Protein AF-A0A7S4NTJ7-F1 (afdb_monomer_lite)

Secondary structure (DSSP, 8-state):
--TT-HHHHHHTTSGGGS-HHHHTHHHHHHHHHHHHHHH-TT-HHHHHHHHGGGGS--SS--HHHHHIIIIIIHHH----SHHHHHHHHHHHHHHHHTS---GGGS--

Foldseek 3Di:
DVLPDPVLVVLQQVLVPDDPCSLCVLVVVLVVLLVVCVVPVLPLLSLVSNVCVVVDDHPDDPVVNVCCVVPPCVPPPPVVDPVSVVVNVVSVVVVVVVPPPPVVPPDD

Structure (mmCIF, N/CA/C/O backbone):
data_AF-A0A7S4NTJ7-F1
#
_entry.id   AF-A0A7S4NTJ7-F1
#
loop_
_atom_site.group_PDB
_atom_site.id
_atom_site.type_symbol
_atom_site.label_atom_id
_atom_site.label_alt_id
_atom_site.label_comp_id
_atom_site.label_asym_id
_atom_site.label_entity_id
_atom_site.label_seq_id
_atom_site.pdbx_PDB_ins_code
_atom_site.Cartn_x
_atom_site.Cartn_y
_atom_site.Cartn_z
_atom_site.occupancy
_atom_site.B_iso_or_equiv
_atom_site.auth_seq_id
_atom_site.auth_comp_id
_atom_site.auth_asym_id
_atom_site.auth_atom_id
_atom_site.pdbx_PDB_model_num
ATOM 1 N N . ARG A 1 1 ? -0.009 13.422 0.062 1.00 71.00 1 ARG A N 1
ATOM 2 C CA . ARG A 1 1 ? 0.245 11.958 0.000 1.00 71.00 1 ARG A CA 1
ATOM 3 C C . ARG A 1 1 ? -0.749 11.246 0.923 1.00 71.00 1 ARG A C 1
ATOM 5 O O . ARG A 1 1 ? -0.522 11.248 2.122 1.00 71.00 1 ARG A O 1
ATOM 12 N N . ILE A 1 2 ? -1.840 10.674 0.394 1.00 87.81 2 ILE A N 1
ATOM 13 C CA . ILE A 1 2 ? -2.952 10.113 1.205 1.00 87.81 2 ILE A CA 1
ATOM 14 C C . ILE A 1 2 ? -2.482 8.984 2.134 1.00 87.81 2 ILE A C 1
ATOM 16 O O . ILE A 1 2 ? -2.880 8.936 3.289 1.00 87.81 2 ILE A O 1
ATOM 20 N N . TRP A 1 3 ? -1.551 8.132 1.687 1.00 92.75 3 TRP A N 1
ATOM 21 C CA . TRP A 1 3 ? -0.953 7.108 2.552 1.00 92.75 3 TRP A CA 1
ATOM 22 C C . TRP A 1 3 ? -0.414 7.724 3.857 1.00 92.75 3 TRP A C 1
ATOM 24 O O . TRP A 1 3 ? -0.748 7.290 4.946 1.00 92.75 3 TRP A O 1
ATOM 34 N N . GLN A 1 4 ? 0.359 8.798 3.805 1.00 89.44 4 GLN A N 1
ATOM 35 C CA . GLN A 1 4 ? 0.989 9.361 5.006 1.00 89.44 4 GLN A CA 1
ATOM 36 C C . GLN A 1 4 ? 0.095 10.355 5.772 1.00 89.44 4 GLN A C 1
ATOM 38 O O . GLN A 1 4 ? 0.583 11.016 6.683 1.00 89.44 4 GLN A O 1
ATOM 43 N N . SER A 1 5 ? -1.189 10.494 5.419 1.00 93.06 5 SER A N 1
ATOM 44 C CA . SER A 1 5 ? -2.084 11.439 6.101 1.00 93.06 5 SER A CA 1
ATOM 45 C C . SER A 1 5 ? -2.301 11.044 7.564 1.00 93.06 5 SER A C 1
ATOM 47 O O . SER A 1 5 ? -2.491 9.856 7.854 1.00 93.06 5 SER A O 1
ATOM 49 N N . LYS A 1 6 ? -2.310 12.029 8.470 1.00 91.56 6 LYS A N 1
ATOM 50 C CA . LYS A 1 6 ? -2.493 11.804 9.912 1.00 91.56 6 LYS A CA 1
ATOM 51 C C . LYS A 1 6 ? -3.838 11.145 10.201 1.00 91.56 6 LYS A C 1
ATOM 53 O O . LYS A 1 6 ? -3.913 10.234 11.012 1.00 91.56 6 LYS A O 1
ATOM 58 N N . GLU A 1 7 ? -4.872 11.548 9.478 1.00 92.62 7 GLU A N 1
ATOM 59 C CA . GLU A 1 7 ? -6.245 11.077 9.625 1.00 92.62 7 GLU A CA 1
ATOM 60 C C . GLU A 1 7 ? -6.333 9.571 9.356 1.00 92.62 7 GLU A C 1
ATOM 62 O O . GLU A 1 7 ? -6.899 8.822 10.150 1.00 92.62 7 GLU A O 1
ATOM 67 N N . ARG A 1 8 ? -5.689 9.107 8.278 1.00 93.94 8 ARG A N 1
ATOM 68 C CA . ARG A 1 8 ? -5.581 7.676 7.962 1.00 93.94 8 ARG A CA 1
ATOM 69 C C . ARG A 1 8 ? -4.823 6.920 9.053 1.00 93.94 8 ARG A C 1
ATOM 71 O O . ARG A 1 8 ? -5.240 5.833 9.447 1.00 93.94 8 ARG A O 1
ATOM 78 N N . LEU A 1 9 ? -3.706 7.477 9.529 1.00 92.06 9 LEU A N 1
ATOM 79 C CA . LEU A 1 9 ? -2.887 6.859 10.580 1.00 92.06 9 LEU A CA 1
ATOM 80 C C . LEU A 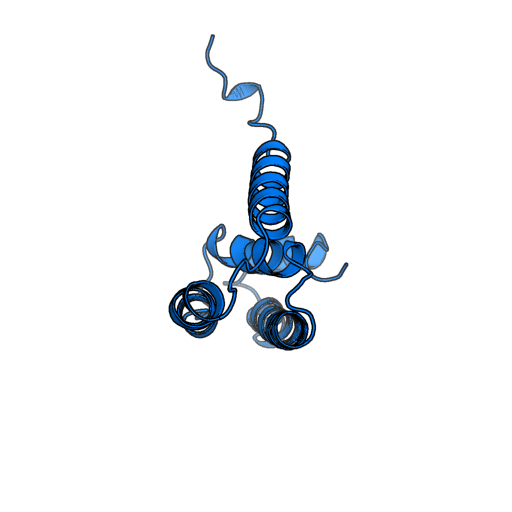1 9 ? -3.604 6.793 11.936 1.00 92.06 9 LEU A C 1
ATOM 82 O O . LEU A 1 9 ? -3.318 5.892 12.714 1.00 92.06 9 LEU A O 1
ATOM 86 N N . ILE A 1 10 ? -4.537 7.702 12.216 1.00 92.12 10 ILE A N 1
ATOM 87 C CA . ILE A 1 10 ? -5.387 7.636 13.409 1.00 92.12 10 ILE A CA 1
ATOM 88 C C . ILE A 1 10 ? -6.435 6.531 13.244 1.00 92.12 10 ILE A C 1
ATOM 90 O O . ILE A 1 10 ? -6.554 5.673 14.114 1.00 92.12 10 ILE A O 1
ATOM 94 N N . ARG A 1 11 ? -7.139 6.487 12.102 1.00 92.88 11 ARG A N 1
ATOM 95 C CA . ARG A 1 11 ? -8.186 5.478 11.850 1.00 92.88 11 ARG A CA 1
ATOM 96 C C . ARG A 1 11 ? -7.666 4.045 11.923 1.00 92.88 11 ARG A C 1
ATOM 98 O O . ARG A 1 11 ? -8.322 3.194 12.510 1.00 92.88 11 ARG A O 1
ATOM 105 N N . ILE A 1 12 ? -6.470 3.781 11.392 1.00 91.56 12 ILE A N 1
ATOM 106 C CA . ILE A 1 12 ? -5.871 2.436 11.438 1.00 91.56 12 ILE A CA 1
ATOM 107 C C . ILE A 1 12 ? -5.498 1.981 12.862 1.00 91.56 12 ILE A C 1
ATOM 109 O O . ILE A 1 12 ? -5.370 0.790 13.111 1.00 91.56 12 ILE A O 1
ATOM 113 N N . GLN A 1 13 ? -5.328 2.905 13.812 1.00 90.75 13 GLN A N 1
ATOM 114 C CA . GLN A 1 13 ? -5.102 2.560 15.223 1.00 90.75 13 GLN A CA 1
ATOM 115 C C . GLN A 1 13 ? -6.413 2.292 15.975 1.00 90.75 13 GLN A C 1
ATOM 117 O O . GLN A 1 13 ? -6.390 1.764 17.080 1.00 90.75 13 GLN A O 1
ATOM 122 N N . GLN A 1 14 ? -7.553 2.664 15.390 1.00 91.31 14 GLN A N 1
ATOM 123 C CA . GLN A 1 14 ? -8.876 2.594 16.009 1.00 91.31 14 GLN A CA 1
ATOM 124 C C . GLN A 1 14 ? -9.817 1.654 15.244 1.00 91.31 14 GLN A C 1
ATOM 126 O O . GLN A 1 14 ? -11.031 1.798 15.349 1.00 91.31 14 GLN A O 1
ATOM 131 N N . GLU A 1 15 ? -9.269 0.696 14.484 1.00 88.44 15 GLU A N 1
ATOM 132 C CA . GLU A 1 15 ? -10.017 -0.188 13.574 1.00 88.44 15 GLU A CA 1
ATOM 133 C C . GLU A 1 15 ? -11.235 -0.866 14.220 1.00 88.44 15 GLU A C 1
ATOM 135 O O . GLU A 1 15 ? -12.261 -1.004 13.562 1.00 88.44 15 GLU A O 1
ATOM 140 N N . GLU A 1 16 ? -11.151 -1.235 15.501 1.00 85.62 16 GLU A N 1
ATOM 141 C CA . GLU A 1 16 ? -12.230 -1.897 16.252 1.00 85.62 16 GLU A CA 1
ATOM 142 C C . GLU A 1 16 ? -13.498 -1.036 16.398 1.00 85.62 16 GLU A C 1
ATOM 144 O O . GLU A 1 16 ? -14.583 -1.574 16.593 1.00 85.62 16 GLU A O 1
ATOM 149 N N . ASN A 1 17 ? -13.373 0.289 16.266 1.00 88.81 17 ASN A N 1
ATOM 150 C CA . ASN A 1 17 ? -14.465 1.253 16.426 1.00 88.81 17 ASN A CA 1
ATOM 151 C C . ASN A 1 17 ? -14.847 1.951 15.109 1.00 88.81 17 ASN A C 1
ATOM 153 O O . ASN A 1 17 ? -15.575 2.942 15.128 1.00 88.81 17 ASN A O 1
ATOM 157 N N . MET A 1 18 ? -14.308 1.501 13.972 1.00 91.75 18 MET A N 1
ATOM 158 C CA . MET A 1 18 ? -14.518 2.145 12.675 1.00 91.75 18 MET A CA 1
ATOM 159 C C . MET A 1 18 ? -15.615 1.459 11.859 1.00 91.75 18 MET A C 1
ATOM 161 O O . MET A 1 18 ? -15.696 0.235 11.792 1.00 91.75 18 MET A O 1
ATOM 165 N N . GLU A 1 19 ? -16.387 2.270 11.136 1.00 92.38 19 GLU A N 1
ATOM 166 C CA . GLU A 1 19 ? -17.269 1.801 10.066 1.00 92.38 19 GLU A CA 1
ATOM 167 C C . GLU A 1 19 ? -16.488 1.015 9.003 1.00 92.38 19 GLU A C 1
ATOM 169 O O . GLU A 1 19 ? -15.315 1.299 8.723 1.00 92.38 19 GLU A O 1
ATOM 174 N N . LEU A 1 20 ? -17.159 0.060 8.350 1.00 90.19 20 LEU A N 1
ATOM 175 C CA . LEU A 1 20 ? -16.535 -0.861 7.393 1.00 90.19 20 LEU A CA 1
ATOM 176 C C . LEU A 1 20 ? -15.750 -0.135 6.287 1.00 90.19 20 LEU A C 1
ATOM 178 O O . LEU A 1 20 ? -14.681 -0.587 5.870 1.00 90.19 20 LEU A O 1
ATOM 182 N N . ASP A 1 21 ? -16.249 1.007 5.816 1.00 90.12 21 ASP A N 1
ATOM 183 C CA . ASP A 1 21 ? -15.579 1.777 4.771 1.00 90.12 21 ASP A CA 1
ATOM 184 C C . ASP A 1 21 ? -14.249 2.381 5.217 1.00 90.12 21 ASP A C 1
ATOM 186 O O . ASP A 1 21 ? -13.288 2.383 4.438 1.00 90.12 21 ASP A O 1
ATOM 190 N N . HIS A 1 22 ? -14.178 2.839 6.466 1.00 91.12 22 HIS A N 1
ATOM 191 C CA . HIS A 1 22 ? -12.958 3.351 7.079 1.00 91.12 22 HIS A CA 1
ATOM 192 C C . HIS A 1 22 ? -11.994 2.219 7.428 1.00 91.12 22 HIS A C 1
ATOM 194 O O . HIS A 1 22 ? -10.798 2.335 7.161 1.00 91.12 22 HIS A O 1
ATOM 200 N N . LEU A 1 23 ? -12.514 1.091 7.917 1.00 92.69 23 LEU A N 1
ATOM 201 C CA . LEU A 1 23 ? -11.729 -0.114 8.170 1.00 92.69 23 LEU A CA 1
ATOM 202 C C . LEU A 1 23 ? -11.01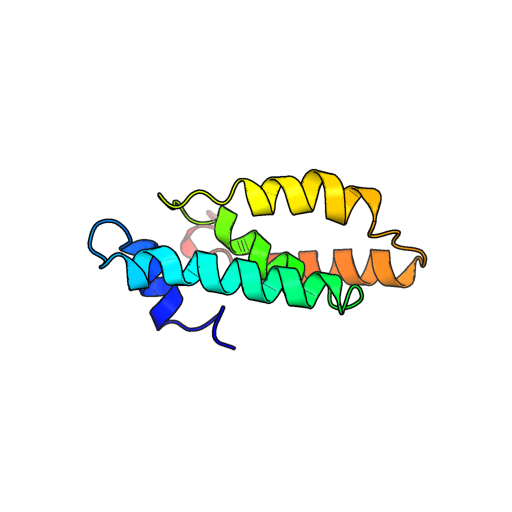4 -0.599 6.896 1.00 92.69 23 LEU A C 1
ATOM 204 O O . LEU A 1 23 ? -9.826 -0.921 6.900 1.00 92.69 23 LEU A O 1
ATOM 208 N N . LEU A 1 24 ? -11.722 -0.605 5.764 1.00 94.94 24 LEU A N 1
ATOM 209 C CA . LEU A 1 24 ? -11.183 -1.067 4.484 1.00 94.94 24 LEU A CA 1
ATOM 210 C C . LEU A 1 24 ? -10.398 0.002 3.710 1.00 94.94 24 LEU A C 1
ATOM 212 O O . LEU A 1 24 ? -9.814 -0.325 2.671 1.00 94.94 24 LEU A O 1
ATOM 216 N N . GLU A 1 25 ? -10.343 1.248 4.186 1.00 94.94 25 GLU A N 1
ATOM 217 C CA . GLU A 1 25 ? -9.643 2.359 3.528 1.00 94.94 25 GLU A CA 1
ATOM 218 C C . GLU A 1 25 ? -8.183 1.998 3.223 1.00 94.94 25 GLU A C 1
ATOM 220 O O . GLU A 1 25 ? -7.742 2.068 2.072 1.00 94.94 25 GLU A O 1
ATOM 225 N N . SER A 1 26 ? -7.437 1.539 4.234 1.00 95.25 26 SER A N 1
ATOM 226 C CA . SER A 1 26 ? -6.023 1.180 4.073 1.00 95.25 26 SER A CA 1
ATOM 227 C C . SER A 1 26 ? -5.833 0.033 3.082 1.00 95.25 26 SER A C 1
ATOM 229 O O . SER A 1 26 ? -4.909 0.072 2.270 1.00 95.25 26 SER A O 1
ATOM 231 N N . LYS A 1 27 ? -6.742 -0.949 3.059 1.00 96.25 27 LYS A N 1
ATOM 232 C CA . LYS A 1 27 ? -6.717 -2.044 2.077 1.00 96.25 27 LYS A CA 1
ATOM 233 C C . LYS A 1 27 ? -6.983 -1.558 0.660 1.00 96.25 27 LYS A C 1
ATOM 235 O O . LYS A 1 27 ? -6.265 -1.971 -0.254 1.00 96.25 27 LYS A O 1
ATOM 240 N N . LYS A 1 28 ? -7.967 -0.674 0.467 1.00 96.06 28 LYS A N 1
ATOM 241 C CA . LYS A 1 28 ? -8.249 -0.032 -0.828 1.00 96.06 28 LYS A CA 1
ATOM 242 C C . LYS A 1 28 ? -7.009 0.735 -1.313 1.00 96.06 28 LYS A C 1
ATOM 244 O O . LYS A 1 28 ? -6.561 0.514 -2.437 1.00 96.06 28 LYS A O 1
ATOM 249 N N . LEU A 1 29 ? -6.378 1.524 -0.440 1.00 96.50 29 LEU A N 1
ATOM 250 C CA . LEU A 1 29 ? -5.145 2.254 -0.756 1.00 96.50 29 LEU A CA 1
ATOM 251 C C . LEU A 1 29 ? -3.981 1.325 -1.120 1.00 96.50 29 LEU A C 1
ATOM 253 O O . LEU A 1 29 ? -3.339 1.553 -2.142 1.00 96.50 29 LEU A O 1
ATOM 257 N N . VAL A 1 30 ? -3.725 0.263 -0.345 1.00 96.56 30 VAL A N 1
ATOM 258 C CA . VAL A 1 30 ? -2.672 -0.716 -0.673 1.00 96.56 30 VAL A CA 1
ATOM 259 C C . VAL A 1 30 ? -2.910 -1.317 -2.055 1.00 96.56 30 VAL A C 1
ATOM 261 O O . VAL A 1 30 ? -1.964 -1.428 -2.825 1.00 96.56 30 VAL A O 1
ATOM 264 N N . LYS A 1 31 ? -4.150 -1.675 -2.413 1.00 96.50 31 LYS A N 1
ATOM 265 C CA . LYS A 1 31 ? -4.446 -2.211 -3.753 1.00 96.50 31 LYS A CA 1
ATOM 266 C C . LYS A 1 31 ? -4.100 -1.215 -4.865 1.00 96.50 31 LYS A C 1
ATOM 268 O O . LYS A 1 31 ? -3.481 -1.614 -5.850 1.00 96.50 31 LYS A O 1
ATOM 273 N N . CYS A 1 32 ? -4.443 0.062 -4.695 1.00 95.88 32 CYS A N 1
ATOM 274 C CA . CYS A 1 32 ? -4.089 1.112 -5.654 1.00 95.88 32 CYS A CA 1
ATOM 275 C C . CYS A 1 32 ? -2.568 1.295 -5.762 1.00 95.88 32 CYS A C 1
ATOM 277 O O . CYS A 1 32 ? -2.025 1.312 -6.865 1.00 95.88 32 CYS A O 1
ATOM 279 N N . LEU A 1 33 ? -1.870 1.366 -4.623 1.00 95.25 33 LEU A N 1
ATOM 280 C CA . LEU A 1 33 ? -0.409 1.487 -4.579 1.00 95.25 33 LEU A CA 1
ATOM 281 C C . LEU A 1 33 ? 0.285 0.277 -5.206 1.00 95.25 33 LEU A C 1
ATOM 283 O O . LEU A 1 33 ? 1.300 0.427 -5.875 1.00 95.25 33 LEU A O 1
ATOM 287 N N . LEU A 1 34 ? -0.279 -0.915 -5.033 1.00 94.12 34 LEU A N 1
ATOM 288 C CA . LEU A 1 34 ? 0.232 -2.146 -5.620 1.00 94.12 34 LEU A CA 1
ATOM 289 C C . LEU A 1 34 ? 0.059 -2.137 -7.144 1.00 94.12 34 LEU A C 1
ATOM 291 O O . LEU A 1 34 ? 0.978 -2.521 -7.866 1.00 94.12 34 LEU A O 1
ATOM 295 N N . CYS A 1 35 ? -1.079 -1.650 -7.647 1.00 94.06 35 CYS A N 1
ATOM 296 C CA . CYS A 1 35 ? -1.275 -1.434 -9.081 1.00 94.06 35 CYS A CA 1
ATOM 297 C C . CYS A 1 35 ? -0.233 -0.460 -9.647 1.00 94.06 35 CYS A C 1
ATOM 299 O O . CYS A 1 35 ? 0.409 -0.768 -10.648 1.00 94.06 35 CYS A O 1
ATOM 301 N N . TYR A 1 36 ? -0.011 0.665 -8.964 1.00 93.31 36 TYR A N 1
ATOM 302 C CA . TYR A 1 36 ? 1.005 1.644 -9.347 1.00 93.31 36 TYR A CA 1
ATOM 303 C C . TYR A 1 36 ? 2.428 1.062 -9.318 1.00 93.31 36 TYR A C 1
ATOM 305 O O . TYR A 1 36 ? 3.193 1.249 -10.261 1.00 93.31 36 TYR A O 1
ATOM 313 N N . ALA A 1 37 ? 2.779 0.298 -8.279 1.00 90.25 37 ALA A N 1
ATOM 314 C CA . ALA A 1 37 ? 4.098 -0.323 -8.148 1.00 90.25 37 ALA A CA 1
ATOM 315 C C . ALA A 1 37 ? 4.413 -1.270 -9.316 1.00 90.25 37 ALA A C 1
ATOM 317 O O . ALA A 1 37 ? 5.550 -1.338 -9.774 1.00 90.25 37 ALA A O 1
ATOM 318 N N . ARG A 1 38 ? 3.395 -1.973 -9.832 1.00 88.19 38 ARG A N 1
ATOM 319 C CA . ARG A 1 38 ? 3.535 -2.842 -11.008 1.00 88.19 38 ARG A CA 1
ATOM 320 C C . ARG A 1 38 ? 3.770 -2.061 -12.298 1.00 88.19 38 ARG A C 1
ATOM 322 O O . ARG A 1 38 ? 4.522 -2.536 -13.141 1.00 88.19 38 ARG A O 1
ATOM 329 N N . SER A 1 39 ? 3.141 -0.895 -12.461 1.00 89.31 39 SER A N 1
ATOM 330 C CA . SER A 1 39 ? 3.361 -0.036 -13.633 1.00 89.31 39 SER A CA 1
ATOM 331 C C . SER A 1 39 ? 4.665 0.759 -13.555 1.00 89.31 39 SER A C 1
ATOM 333 O O . SER A 1 39 ? 5.237 1.074 -14.592 1.00 89.31 39 SER A O 1
ATOM 335 N N . GLN A 1 40 ? 5.147 1.062 -12.344 1.00 87.25 40 GLN A N 1
ATOM 336 C CA . GLN A 1 40 ? 6.351 1.859 -12.108 1.00 87.25 40 GLN A CA 1
ATOM 337 C C . GLN A 1 40 ? 7.352 1.118 -11.197 1.00 87.25 40 GLN A C 1
ATOM 339 O O . GLN A 1 40 ? 7.529 1.479 -10.032 1.00 87.25 40 GLN A O 1
ATOM 344 N N . PRO A 1 41 ? 8.059 0.093 -11.710 1.00 80.69 41 PRO A N 1
ATOM 345 C CA . PRO A 1 41 ? 8.952 -0.734 -10.897 1.00 80.69 41 PRO A CA 1
ATOM 346 C C . PRO A 1 41 ? 10.212 -0.005 -10.396 1.00 80.69 41 PRO A C 1
ATOM 348 O O . PRO A 1 41 ? 10.889 -0.501 -9.504 1.00 80.69 41 PRO A O 1
ATOM 351 N N . SER A 1 42 ? 10.547 1.173 -10.926 1.00 81.12 42 SER A N 1
ATOM 352 C CA . SER A 1 42 ? 11.686 1.972 -10.446 1.00 81.12 42 SER A CA 1
ATOM 353 C C . SER A 1 42 ? 11.391 2.756 -9.162 1.00 81.12 42 SER A C 1
ATOM 355 O O . SER A 1 42 ? 12.313 3.238 -8.509 1.00 81.12 42 SER A O 1
ATOM 357 N N . ASP A 1 43 ? 10.114 2.941 -8.818 1.00 85.25 43 ASP A N 1
ATOM 358 C CA . ASP A 1 43 ? 9.710 3.656 -7.610 1.00 85.25 43 ASP A CA 1
ATOM 359 C C . ASP A 1 43 ? 9.739 2.688 -6.423 1.00 85.25 43 ASP A C 1
ATOM 361 O O . ASP A 1 43 ? 8.770 1.997 -6.110 1.00 85.25 43 ASP A O 1
ATOM 365 N N . HIS A 1 44 ? 10.897 2.584 -5.777 1.00 83.31 44 HIS A N 1
ATOM 366 C CA . HIS A 1 44 ? 11.067 1.706 -4.620 1.00 83.31 44 HIS A CA 1
ATOM 367 C C . HIS A 1 44 ? 10.395 2.261 -3.355 1.00 83.31 44 HIS A C 1
ATOM 369 O O . HIS A 1 44 ? 10.052 1.491 -2.454 1.00 83.31 44 HIS A O 1
ATOM 375 N N . ASP A 1 45 ? 10.142 3.570 -3.286 1.00 85.94 45 ASP A N 1
ATOM 376 C CA . ASP A 1 45 ? 9.554 4.214 -2.110 1.00 85.94 45 ASP A CA 1
ATOM 377 C C . ASP A 1 45 ? 8.128 3.730 -1.862 1.00 85.94 45 ASP A C 1
ATOM 379 O O . ASP A 1 45 ? 7.722 3.550 -0.707 1.00 85.94 45 ASP A O 1
ATOM 383 N N . VAL A 1 46 ? 7.369 3.465 -2.931 1.00 89.50 46 VAL A N 1
ATOM 384 C CA . VAL A 1 46 ? 6.005 2.940 -2.809 1.00 89.50 46 VAL A CA 1
ATOM 385 C C . VAL A 1 46 ? 5.971 1.555 -2.157 1.00 89.50 46 VAL A C 1
ATOM 387 O O . VAL A 1 46 ? 5.068 1.277 -1.362 1.00 89.50 46 VAL A O 1
ATOM 390 N N . LEU A 1 47 ? 6.979 0.714 -2.415 1.00 89.75 47 LEU A N 1
ATOM 391 C CA . LEU A 1 47 ? 7.106 -0.593 -1.773 1.00 89.75 47 LEU A CA 1
ATOM 392 C C . LEU A 1 47 ? 7.301 -0.404 -0.267 1.00 89.75 47 LEU A C 1
ATOM 394 O O . LEU A 1 47 ? 6.516 -0.877 0.557 1.00 89.75 47 LEU A O 1
ATOM 398 N N . PHE A 1 48 ? 8.283 0.411 0.111 1.00 88.56 48 PHE A N 1
ATOM 399 C CA . PHE A 1 48 ? 8.516 0.698 1.519 1.00 88.56 48 PHE A CA 1
ATOM 400 C C . PHE A 1 48 ? 7.341 1.410 2.185 1.00 88.56 48 PHE A C 1
ATOM 402 O O . PHE A 1 48 ? 7.173 1.296 3.394 1.00 88.56 48 PHE A O 1
ATOM 409 N N . ASN A 1 49 ? 6.547 2.195 1.454 1.00 90.75 49 ASN A N 1
ATOM 410 C CA . ASN A 1 49 ? 5.317 2.784 1.979 1.00 90.75 49 ASN A CA 1
ATOM 411 C C . ASN A 1 49 ? 4.306 1.690 2.306 1.00 90.75 49 ASN A C 1
ATOM 413 O O . ASN A 1 49 ? 3.843 1.636 3.437 1.00 90.75 49 ASN A O 1
ATOM 417 N N . MET A 1 50 ? 4.018 0.778 1.378 1.00 93.69 50 MET A N 1
ATOM 418 C CA . MET A 1 50 ? 3.088 -0.323 1.642 1.00 93.69 50 MET A CA 1
ATOM 419 C C . MET A 1 50 ? 3.570 -1.244 2.769 1.00 93.69 50 MET A C 1
ATOM 421 O O . MET A 1 50 ? 2.748 -1.689 3.562 1.00 93.69 50 MET A O 1
ATOM 425 N N . LEU A 1 51 ? 4.882 -1.490 2.892 1.00 91.50 51 LEU A N 1
ATOM 426 C CA . LEU A 1 51 ? 5.453 -2.314 3.969 1.00 91.50 51 LEU A CA 1
ATOM 427 C C . LEU A 1 51 ? 5.113 -1.799 5.373 1.00 91.50 51 LEU A C 1
ATOM 429 O O . LEU A 1 51 ? 4.990 -2.609 6.291 1.00 91.50 51 LEU A O 1
ATOM 433 N N . THR A 1 52 ? 4.898 -0.488 5.555 1.00 91.12 52 THR A N 1
ATOM 434 C CA . THR A 1 52 ? 4.532 0.061 6.871 1.00 91.12 52 THR A CA 1
ATOM 435 C C . THR A 1 52 ? 3.181 -0.448 7.372 1.00 91.12 52 THR A C 1
ATOM 437 O O . THR A 1 52 ? 2.891 -0.319 8.555 1.00 91.12 52 THR A O 1
ATOM 440 N N . ILE A 1 53 ? 2.345 -1.051 6.518 1.00 93.38 53 ILE A N 1
ATOM 441 C CA . ILE A 1 53 ? 1.095 -1.667 6.977 1.00 93.38 53 ILE A CA 1
ATOM 442 C C . ILE A 1 53 ? 1.344 -2.844 7.925 1.00 93.38 53 ILE A C 1
ATOM 444 O O . ILE A 1 53 ? 0.528 -3.115 8.793 1.00 93.38 53 ILE A O 1
ATOM 448 N N . PHE A 1 54 ? 2.491 -3.518 7.802 1.00 92.50 54 PHE A N 1
ATOM 449 C CA . PHE A 1 54 ? 2.857 -4.629 8.680 1.00 92.50 54 PHE A CA 1
ATOM 450 C C . PHE A 1 54 ? 3.477 -4.173 10.003 1.00 92.50 54 PHE A C 1
ATOM 452 O O . PHE A 1 54 ? 3.748 -5.006 10.860 1.00 92.50 54 PHE A O 1
ATOM 459 N N . THR A 1 55 ? 3.712 -2.868 10.186 1.00 88.81 55 THR A N 1
ATOM 460 C CA . THR A 1 55 ? 4.223 -2.324 11.455 1.00 88.81 55 THR A CA 1
ATOM 461 C C . THR A 1 55 ? 3.110 -1.925 12.419 1.00 88.81 55 THR A C 1
ATOM 463 O O . THR A 1 55 ? 3.401 -1.411 13.494 1.00 88.81 55 THR A O 1
ATOM 466 N N . VAL A 1 56 ? 1.847 -2.110 12.032 1.00 88.88 56 VAL A N 1
ATOM 467 C CA . VAL A 1 56 ? 0.675 -1.876 12.879 1.00 88.88 56 VAL A CA 1
ATOM 468 C C . VAL A 1 56 ? -0.107 -3.175 13.027 1.00 88.88 56 VAL A C 1
ATOM 470 O O . VAL A 1 56 ? -0.120 -4.012 12.122 1.00 88.88 56 VAL A O 1
ATOM 473 N N . ARG A 1 57 ? -0.760 -3.354 14.175 1.00 87.62 57 ARG A N 1
ATOM 474 C CA . ARG A 1 57 ? -1.715 -4.445 14.357 1.00 87.62 57 ARG A CA 1
ATOM 475 C C . ARG A 1 57 ? -2.999 -4.052 13.632 1.00 87.62 57 ARG A C 1
ATOM 477 O O . ARG A 1 57 ? -3.575 -3.026 13.958 1.00 87.62 57 ARG A O 1
ATOM 484 N N . SER A 1 58 ? -3.411 -4.852 12.656 1.00 90.94 58 SER A N 1
ATOM 485 C CA . SER A 1 58 ? -4.646 -4.640 11.903 1.00 90.94 58 SER A CA 1
ATOM 486 C C . SER A 1 58 ? -5.460 -5.929 11.872 1.00 90.94 58 SER A C 1
ATOM 488 O O . SER A 1 58 ? -4.884 -7.017 11.771 1.00 90.94 58 SER A O 1
ATOM 490 N N . ILE A 1 59 ? -6.785 -5.810 11.963 1.00 92.19 59 ILE A N 1
ATOM 491 C CA . ILE A 1 59 ? -7.723 -6.936 11.800 1.00 92.19 59 ILE A CA 1
ATOM 492 C C . ILE A 1 59 ? -7.963 -7.265 10.322 1.00 92.19 59 ILE A C 1
ATOM 494 O O . ILE A 1 59 ? -8.490 -8.324 9.978 1.00 92.19 59 ILE A O 1
ATOM 498 N N . VAL A 1 60 ? -7.574 -6.356 9.429 1.00 94.31 60 VAL A N 1
ATOM 499 C CA . VAL A 1 60 ? -7.760 -6.509 7.994 1.00 94.31 60 VAL A CA 1
ATOM 500 C C . VAL A 1 60 ? -6.707 -7.451 7.421 1.00 94.31 60 VAL A C 1
ATOM 502 O O . VAL A 1 60 ? -5.506 -7.288 7.626 1.00 94.31 60 VAL A O 1
ATOM 505 N N . ASP A 1 61 ? -7.150 -8.422 6.622 1.00 94.81 61 ASP A N 1
ATOM 506 C CA . ASP A 1 61 ? -6.221 -9.342 5.973 1.00 94.81 61 ASP A CA 1
ATOM 507 C C . ASP A 1 61 ? -5.465 -8.685 4.798 1.00 94.81 61 ASP A C 1
ATOM 509 O O . ASP A 1 61 ? -6.063 -8.281 3.784 1.00 94.81 61 ASP A O 1
ATOM 513 N N . TYR A 1 62 ? -4.135 -8.647 4.938 1.00 96.56 62 TYR A N 1
ATOM 514 C CA . TYR A 1 62 ? -3.147 -8.200 3.950 1.00 96.56 62 TYR A CA 1
ATOM 515 C C . TYR A 1 62 ? -2.286 -9.350 3.387 1.00 96.56 62 TYR A C 1
ATOM 517 O O . TYR A 1 62 ? -1.194 -9.113 2.863 1.00 96.56 62 TYR A O 1
ATOM 525 N N . SER A 1 63 ? -2.753 -10.600 3.463 1.00 95.69 63 SER A N 1
ATOM 526 C CA . SER A 1 63 ? -2.116 -11.786 2.862 1.00 95.69 63 SER A CA 1
ATOM 527 C C . SER A 1 63 ? -1.714 -11.572 1.397 1.00 95.69 63 SER A C 1
ATOM 529 O O . SER A 1 63 ? -0.596 -11.909 1.008 1.00 95.69 63 SER A O 1
ATOM 531 N N . PHE A 1 64 ? -2.561 -10.902 0.608 1.00 95.44 64 PHE A N 1
ATOM 532 C CA . PHE A 1 64 ? -2.276 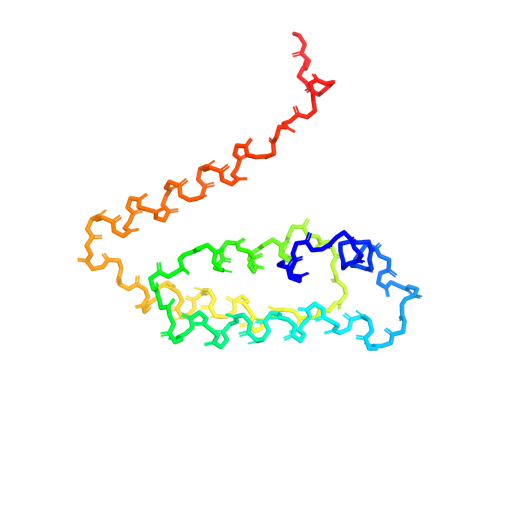-10.552 -0.789 1.00 95.44 64 PHE A CA 1
ATOM 533 C C . PHE A 1 64 ? -1.001 -9.707 -0.949 1.00 95.44 64 PHE A C 1
ATOM 535 O O . PHE A 1 64 ? -0.250 -9.884 -1.908 1.00 95.44 64 PHE A O 1
ATOM 542 N N . LEU A 1 65 ? -0.734 -8.795 -0.006 1.00 95.94 65 LEU A N 1
ATOM 543 C CA . LEU A 1 65 ? 0.463 -7.962 -0.028 1.00 95.94 65 LEU A CA 1
ATOM 544 C C . LEU A 1 65 ? 1.693 -8.787 0.367 1.00 95.94 65 LEU A C 1
ATOM 546 O O . LEU A 1 65 ? 2.737 -8.652 -0.267 1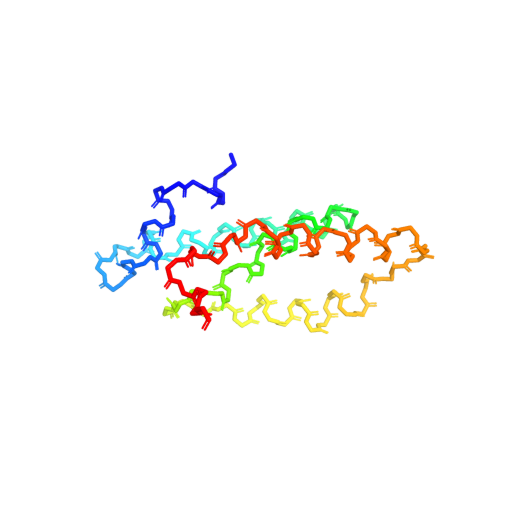.00 95.94 65 LEU A O 1
ATOM 550 N N . LYS A 1 66 ? 1.568 -9.692 1.351 1.00 94.06 66 LYS A N 1
ATOM 551 C CA . LYS A 1 66 ? 2.647 -10.634 1.708 1.00 94.06 66 LYS A CA 1
ATOM 552 C C . LYS A 1 66 ? 3.033 -11.495 0.506 1.00 94.06 66 LYS A C 1
ATOM 554 O O . LYS A 1 66 ? 4.212 -11.599 0.178 1.00 94.06 66 LYS A O 1
ATOM 559 N N . GLN A 1 67 ? 2.037 -12.044 -0.189 1.00 93.75 67 GLN A N 1
ATOM 560 C CA . GLN A 1 67 ? 2.242 -12.847 -1.391 1.00 93.75 67 GLN A CA 1
ATOM 561 C C . GLN A 1 67 ? 2.886 -12.032 -2.521 1.00 93.75 67 GLN A C 1
ATOM 563 O O . GLN A 1 67 ? 3.763 -12.536 -3.218 1.00 93.75 67 GLN A O 1
ATOM 568 N N . TYR A 1 68 ? 2.503 -10.762 -2.681 1.00 91.75 68 TYR A N 1
ATOM 569 C CA . TYR A 1 68 ? 3.142 -9.865 -3.643 1.00 91.75 68 TYR A CA 1
ATOM 570 C C . TYR A 1 68 ? 4.629 -9.637 -3.339 1.00 91.75 68 TYR A C 1
ATOM 572 O O . TYR A 1 68 ? 5.442 -9.680 -4.258 1.00 91.75 68 TYR A O 1
ATOM 580 N N . TYR A 1 69 ? 5.014 -9.450 -2.075 1.00 90.75 69 TYR A N 1
ATOM 581 C CA . TYR A 1 69 ? 6.430 -9.334 -1.713 1.00 90.75 69 TYR A CA 1
ATOM 582 C C . TYR A 1 69 ? 7.199 -10.639 -1.927 1.00 90.75 69 TYR A C 1
ATOM 584 O O . TYR A 1 69 ? 8.271 -10.617 -2.531 1.00 90.75 69 TYR A O 1
ATOM 592 N N . ALA A 1 70 ? 6.631 -11.763 -1.485 1.00 88.62 70 ALA A N 1
ATOM 593 C CA . ALA A 1 70 ? 7.269 -13.073 -1.576 1.00 88.62 70 ALA A CA 1
ATOM 594 C C . ALA A 1 70 ? 7.449 -13.548 -3.026 1.00 88.62 70 ALA A C 1
ATOM 596 O O . ALA A 1 70 ? 8.509 -14.046 -3.380 1.00 88.62 70 ALA A O 1
ATOM 597 N N . ASN A 1 71 ? 6.433 -13.367 -3.875 1.00 86.25 71 ASN A N 1
ATOM 598 C CA . ASN A 1 71 ? 6.429 -13.929 -5.229 1.00 86.25 71 ASN A CA 1
ATOM 599 C C . ASN A 1 71 ? 6.675 -12.887 -6.320 1.00 86.25 71 ASN A C 1
ATOM 601 O O . ASN A 1 71 ? 7.188 -13.220 -7.383 1.00 86.25 71 ASN A O 1
ATOM 605 N N . GLY A 1 72 ? 6.259 -11.642 -6.096 1.00 80.06 72 GLY A N 1
ATOM 606 C CA . GLY A 1 72 ? 6.375 -10.560 -7.068 1.00 80.06 72 GLY A CA 1
ATOM 607 C C . GLY A 1 72 ? 7.706 -9.838 -6.933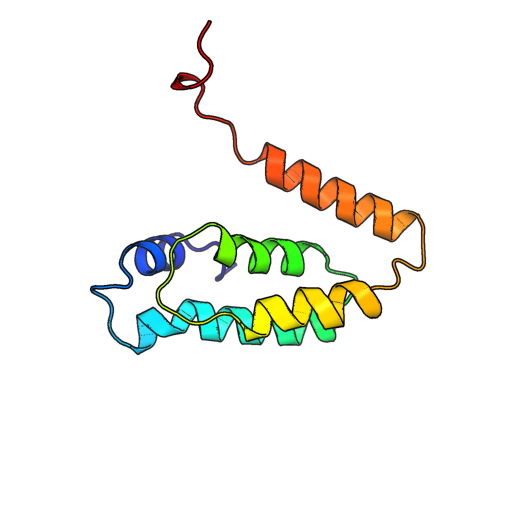 1.00 80.06 72 GLY A C 1
ATOM 608 O O . GLY A 1 72 ? 8.505 -9.845 -7.863 1.00 80.06 72 GLY A O 1
ATOM 609 N N . VAL A 1 73 ? 7.961 -9.238 -5.771 1.00 80.75 73 VAL A N 1
ATOM 610 C CA . VAL A 1 73 ? 9.174 -8.436 -5.560 1.00 80.75 73 VAL A CA 1
ATOM 611 C C . VAL A 1 73 ? 10.422 -9.315 -5.568 1.00 80.75 73 VAL A C 1
ATOM 613 O O . VAL A 1 73 ? 11.344 -9.021 -6.322 1.00 80.75 73 VAL A O 1
ATOM 616 N N . ALA A 1 74 ? 10.438 -10.428 -4.829 1.00 74.12 74 ALA A N 1
ATOM 617 C CA . ALA A 1 74 ? 11.622 -11.290 -4.760 1.00 74.12 74 ALA A CA 1
ATOM 618 C C . ALA A 1 74 ? 12.044 -11.882 -6.121 1.00 74.12 74 ALA A C 1
ATOM 620 O O . ALA A 1 74 ? 13.236 -12.046 -6.368 1.00 74.12 74 ALA A O 1
ATOM 621 N N . ASN A 1 75 ? 11.084 -12.164 -7.012 1.00 71.50 75 ASN A N 1
ATOM 622 C CA . ASN A 1 75 ? 11.360 -12.829 -8.291 1.00 71.50 75 ASN A CA 1
ATOM 623 C C . ASN A 1 75 ? 11.465 -11.862 -9.481 1.00 71.50 75 ASN A C 1
ATOM 625 O O . ASN A 1 75 ? 12.273 -12.085 -10.382 1.00 71.50 75 ASN A O 1
ATOM 629 N N . ASN A 1 76 ? 10.653 -10.799 -9.505 1.00 66.62 76 ASN A N 1
ATOM 630 C CA . ASN A 1 76 ? 10.492 -9.943 -10.688 1.00 66.62 76 ASN A CA 1
ATOM 631 C C . ASN A 1 76 ? 11.184 -8.591 -10.564 1.00 66.62 76 ASN A C 1
ATOM 633 O O . ASN A 1 76 ? 11.502 -7.991 -11.591 1.00 66.62 76 ASN A O 1
ATOM 637 N N . TYR A 1 77 ? 11.481 -8.118 -9.348 1.00 67.19 77 TYR A N 1
ATOM 638 C CA . TYR A 1 77 ? 12.417 -7.008 -9.192 1.00 67.19 77 TYR A CA 1
ATOM 639 C C . TYR A 1 77 ? 13.825 -7.570 -9.353 1.00 67.19 77 TYR A C 1
ATOM 641 O O . TYR A 1 77 ? 14.616 -7.671 -8.415 1.00 67.19 77 TYR A O 1
ATOM 649 N N . ARG A 1 78 ? 14.155 -7.939 -10.595 1.00 58.53 78 ARG A N 1
ATOM 650 C CA . ARG A 1 78 ? 15.544 -7.997 -11.019 1.00 58.53 78 ARG A CA 1
ATOM 651 C C . ARG A 1 78 ? 16.064 -6.587 -10.834 1.00 58.53 78 ARG A C 1
ATOM 653 O O . ARG A 1 78 ? 15.816 -5.714 -11.654 1.00 58.53 78 ARG A O 1
ATOM 660 N N . LEU A 1 79 ? 16.775 -6.378 -9.733 1.00 61.12 79 LEU A N 1
ATOM 661 C CA . LEU A 1 79 ? 17.651 -5.237 -9.538 1.00 61.12 79 LEU A CA 1
ATOM 662 C C . LEU A 1 79 ? 18.785 -5.412 -10.557 1.00 61.12 79 LEU A C 1
ATOM 664 O O . LEU A 1 79 ? 19.867 -5.921 -10.233 1.00 61.12 79 LEU A O 1
ATOM 668 N N . SER A 1 80 ? 18.443 -5.158 -11.821 1.00 59.06 80 SER A N 1
ATOM 669 C CA . SER A 1 80 ? 19.220 -5.473 -13.017 1.00 59.06 80 SER A CA 1
ATOM 670 C C . SER A 1 80 ? 20.496 -4.656 -13.056 1.00 59.06 80 SER A C 1
ATOM 672 O O . SER A 1 80 ? 21.465 -5.062 -13.688 1.00 59.06 80 SER A O 1
ATOM 674 N N . THR A 1 81 ? 20.525 -3.545 -12.320 1.00 65.50 81 THR A N 1
ATOM 675 C CA . THR A 1 81 ? 21.714 -2.732 -12.131 1.00 65.50 81 THR A CA 1
ATOM 676 C C . THR A 1 81 ? 22.111 -2.669 -10.655 1.00 65.50 81 THR A C 1
ATOM 678 O O . THR A 1 81 ? 21.281 -2.679 -9.743 1.00 65.50 81 THR A O 1
ATOM 681 N N . LEU A 1 82 ? 23.418 -2.557 -10.399 1.00 68.94 82 LEU A N 1
ATOM 682 C CA . LEU A 1 82 ? 23.964 -2.275 -9.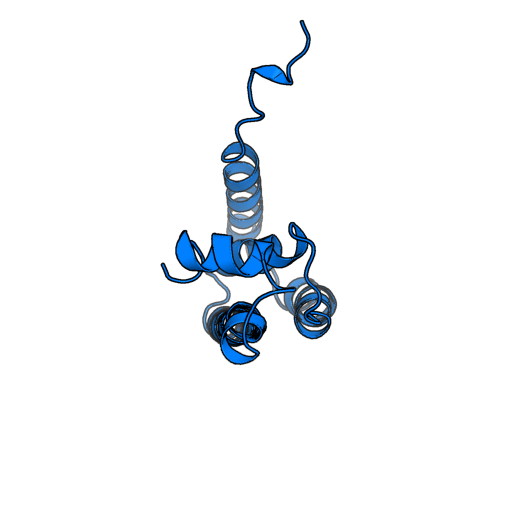063 1.00 68.94 82 LEU A CA 1
ATOM 683 C C . LEU A 1 82 ? 23.409 -0.968 -8.470 1.00 68.94 82 LEU A C 1
ATOM 685 O O . LEU A 1 82 ? 23.352 -0.826 -7.248 1.00 68.94 82 LEU A O 1
ATOM 689 N N . LYS A 1 83 ? 22.996 -0.025 -9.326 1.00 72.88 83 LYS A N 1
ATOM 690 C CA . LYS A 1 83 ? 22.406 1.257 -8.935 1.00 72.88 83 LYS A CA 1
ATOM 691 C C . LYS A 1 83 ? 21.048 1.060 -8.262 1.00 72.88 83 LYS A C 1
ATOM 693 O O . LYS A 1 83 ? 20.841 1.608 -7.186 1.00 72.88 83 LYS A O 1
ATOM 698 N N . ASP A 1 84 ? 20.184 0.216 -8.818 1.00 71.06 84 ASP A N 1
ATOM 699 C CA . ASP A 1 84 ? 18.850 -0.042 -8.255 1.00 71.06 84 ASP A CA 1
ATOM 700 C C . ASP A 1 84 ? 18.945 -0.749 -6.896 1.00 71.06 84 ASP A C 1
ATOM 702 O O . ASP A 1 84 ? 18.259 -0.378 -5.946 1.00 71.06 84 ASP A O 1
ATOM 706 N N . ARG A 1 85 ? 19.889 -1.697 -6.754 1.00 72.19 85 ARG A N 1
ATOM 707 C CA . ARG A 1 85 ? 20.196 -2.351 -5.463 1.00 72.19 85 ARG A CA 1
ATOM 708 C C . ARG A 1 85 ? 20.608 -1.336 -4.408 1.00 72.19 85 ARG A C 1
ATOM 710 O O . ARG A 1 85 ? 20.083 -1.341 -3.297 1.00 72.19 85 ARG A O 1
ATOM 717 N N . LYS A 1 86 ? 21.551 -0.458 -4.763 1.00 78.12 86 LYS A N 1
ATOM 718 C CA . LYS A 1 86 ? 22.034 0.601 -3.873 1.00 78.12 86 LYS A CA 1
ATOM 719 C C . LYS A 1 86 ? 20.907 1.559 -3.498 1.00 78.12 86 LYS A C 1
ATOM 721 O O . LYS A 1 86 ? 20.752 1.843 -2.318 1.00 78.12 86 LYS A O 1
ATOM 726 N N . ASN A 1 87 ? 20.100 1.998 -4.461 1.00 78.75 87 ASN A N 1
ATOM 727 C CA . ASN A 1 87 ? 18.978 2.901 -4.215 1.00 78.75 87 ASN A CA 1
ATOM 728 C C . ASN A 1 87 ? 17.945 2.278 -3.272 1.00 78.75 87 ASN A C 1
ATOM 730 O O . ASN A 1 87 ? 17.505 2.941 -2.340 1.00 78.75 87 ASN A O 1
ATOM 734 N N . MET A 1 88 ? 17.611 0.998 -3.458 1.00 77.56 88 MET A N 1
ATOM 735 C CA . MET A 1 88 ? 16.692 0.279 -2.576 1.00 77.56 88 MET A CA 1
ATOM 736 C C . MET A 1 88 ? 17.232 0.174 -1.140 1.00 77.56 88 MET A C 1
ATOM 738 O O . MET A 1 88 ? 16.497 0.429 -0.187 1.00 77.56 88 MET A O 1
ATOM 742 N N . ILE A 1 89 ? 18.521 -0.146 -0.972 1.00 79.06 89 ILE A N 1
ATOM 743 C CA . ILE A 1 89 ? 19.170 -0.199 0.348 1.00 79.06 89 ILE A CA 1
ATOM 744 C C . ILE A 1 89 ? 19.215 1.193 0.992 1.00 79.06 89 ILE A C 1
ATOM 746 O O . ILE A 1 89 ? 18.895 1.332 2.170 1.00 79.06 89 ILE A O 1
ATOM 750 N N . ILE A 1 90 ? 19.572 2.232 0.235 1.00 81.81 90 ILE A N 1
ATOM 751 C CA . ILE A 1 90 ? 19.606 3.617 0.725 1.00 81.81 90 ILE A CA 1
ATOM 752 C C . ILE A 1 90 ? 18.208 4.066 1.160 1.00 81.81 90 ILE A C 1
ATOM 754 O O . ILE A 1 90 ? 18.064 4.608 2.253 1.00 81.81 90 ILE A O 1
ATOM 758 N N . ALA A 1 91 ? 17.179 3.795 0.354 1.00 80.56 91 ALA A N 1
ATOM 759 C CA . ALA A 1 91 ? 15.791 4.101 0.692 1.00 80.56 91 ALA A CA 1
ATOM 760 C C . ALA A 1 91 ? 15.361 3.396 1.989 1.00 80.56 91 ALA A C 1
ATOM 762 O O . ALA A 1 91 ? 14.782 4.028 2.872 1.00 80.56 91 ALA A O 1
ATOM 763 N N . MET A 1 92 ? 15.723 2.118 2.156 1.00 78.62 92 MET A N 1
ATOM 764 C CA . MET A 1 92 ? 15.477 1.376 3.395 1.00 78.62 92 MET A CA 1
ATOM 765 C C . MET A 1 92 ? 16.190 2.011 4.597 1.00 78.62 92 MET A C 1
ATOM 767 O O . MET A 1 92 ? 15.561 2.246 5.626 1.00 78.62 92 MET A O 1
ATOM 771 N N . ILE A 1 93 ? 17.483 2.325 4.470 1.00 80.12 93 ILE A N 1
ATOM 772 C CA . ILE A 1 93 ? 18.280 2.934 5.545 1.00 80.12 93 ILE A CA 1
ATOM 773 C C . ILE A 1 93 ? 17.705 4.292 5.949 1.00 80.12 93 ILE A C 1
ATOM 775 O O . ILE A 1 93 ? 17.537 4.546 7.141 1.00 80.12 93 ILE A O 1
ATOM 779 N N . ASN A 1 94 ? 17.387 5.156 4.985 1.00 80.81 94 ASN A N 1
ATOM 780 C CA . ASN A 1 94 ? 16.824 6.478 5.260 1.00 80.81 94 ASN A CA 1
ATOM 781 C C . ASN A 1 94 ? 15.506 6.362 6.027 1.00 80.81 94 ASN A C 1
ATOM 783 O O . ASN A 1 94 ? 15.311 7.043 7.029 1.00 80.81 94 ASN A O 1
ATOM 787 N N . LYS A 1 95 ? 14.654 5.411 5.642 1.00 73.62 95 LYS A N 1
ATOM 788 C CA . LYS A 1 95 ? 13.367 5.194 6.302 1.00 73.62 95 LYS A CA 1
ATOM 789 C C . LYS A 1 95 ? 13.480 4.591 7.701 1.00 73.62 95 LYS A C 1
ATOM 791 O O . LYS A 1 95 ? 12.645 4.862 8.559 1.00 73.62 95 LYS A O 1
ATOM 796 N N . CYS A 1 96 ? 14.519 3.796 7.956 1.00 69.38 96 CYS A N 1
ATOM 797 C CA . CYS A 1 96 ? 14.849 3.339 9.305 1.00 69.38 96 CYS A CA 1
ATOM 798 C C . CYS A 1 96 ? 15.384 4.479 10.183 1.00 69.38 96 CYS A C 1
ATOM 800 O O . CYS A 1 96 ? 15.085 4.507 11.372 1.00 69.38 96 CYS A O 1
ATOM 802 N N . LYS A 1 97 ? 16.142 5.424 9.609 1.00 70.62 97 LYS A N 1
ATOM 803 C CA . LYS A 1 97 ? 16.673 6.599 10.322 1.00 70.62 97 LYS A CA 1
ATOM 804 C C . LYS A 1 97 ? 15.598 7.630 10.674 1.00 70.62 97 LYS A C 1
ATOM 806 O O . LYS A 1 97 ? 15.736 8.298 11.688 1.00 70.62 97 LYS A O 1
ATOM 811 N N . GLU A 1 98 ? 14.535 7.738 9.876 1.00 64.06 98 GLU A N 1
ATOM 812 C CA . GLU A 1 98 ? 13.397 8.636 10.146 1.00 64.06 98 GLU A CA 1
ATOM 813 C C . GLU A 1 98 ? 12.633 8.279 11.431 1.00 64.06 98 GLU A C 1
ATOM 815 O O . GLU A 1 98 ? 11.971 9.136 12.015 1.00 64.06 98 GLU A O 1
ATOM 820 N N . LYS A 1 99 ? 12.749 7.035 11.915 1.00 56.31 99 LYS A N 1
ATOM 821 C CA . LYS A 1 99 ? 12.383 6.708 13.293 1.00 56.31 99 LYS A CA 1
ATOM 822 C C . LYS A 1 99 ? 13.540 7.112 14.202 1.00 56.31 99 LYS A C 1
ATOM 824 O O . LYS A 1 99 ? 14.350 6.270 14.588 1.00 56.31 99 LYS A O 1
ATOM 829 N N . GLU A 1 100 ? 13.615 8.392 14.561 1.00 51.59 100 GLU A N 1
ATOM 830 C CA . GLU A 1 100 ? 14.337 8.760 15.776 1.00 51.59 100 GLU A CA 1
ATOM 831 C C . GLU A 1 100 ? 13.766 7.909 16.914 1.00 51.59 100 GLU A C 1
ATOM 833 O O . GLU A 1 100 ? 12.587 7.994 17.256 1.00 51.59 100 GLU A O 1
ATOM 838 N N . VAL A 1 101 ? 14.596 7.016 17.452 1.00 48.47 101 VAL A N 1
ATOM 839 C CA . VAL A 1 101 ? 14.328 6.374 18.737 1.00 48.47 101 VAL A CA 1
ATOM 840 C C . VAL A 1 101 ? 14.126 7.520 19.731 1.00 48.47 101 VAL A C 1
ATOM 842 O O . VAL A 1 101 ? 15.066 8.315 19.863 1.00 48.47 101 VAL A O 1
ATOM 845 N N . PRO A 1 102 ? 12.954 7.640 20.393 1.00 51.19 102 PRO A N 1
ATOM 846 C CA . PRO A 1 102 ? 12.738 8.652 21.420 1.00 51.19 102 PRO A CA 1
ATOM 847 C C . PRO A 1 102 ? 13.935 8.643 22.367 1.00 51.19 102 PRO A C 1
ATOM 849 O O . PRO A 1 102 ? 14.306 7.576 22.862 1.00 51.19 102 PRO A O 1
ATOM 852 N N . GLN A 1 103 ? 14.596 9.792 22.555 1.00 52.44 103 GLN A N 1
ATOM 853 C CA . GLN A 1 103 ? 15.840 9.862 23.337 1.00 52.44 103 GLN A CA 1
ATOM 854 C C . GLN A 1 103 ? 15.678 9.276 24.747 1.00 52.44 103 GLN A C 1
ATOM 856 O O . GLN A 1 103 ? 16.634 8.744 25.296 1.00 52.44 103 GLN A O 1
ATOM 861 N N . GLU A 1 104 ? 14.455 9.281 25.272 1.00 49.53 104 GLU A N 1
ATOM 862 C CA . GLU A 1 104 ? 14.045 8.712 26.559 1.00 49.53 104 GLU A CA 1
ATOM 863 C C . GLU A 1 104 ? 14.278 7.193 26.686 1.00 49.53 104 GLU A C 1
ATOM 865 O O . GLU A 1 104 ? 14.367 6.675 27.793 1.00 49.53 104 GLU A O 1
ATOM 870 N N . LEU A 1 105 ? 14.405 6.466 25.568 1.00 51.59 105 LEU A N 1
ATOM 871 C CA . LEU A 1 105 ? 14.674 5.020 25.545 1.00 51.59 105 LEU A CA 1
ATOM 872 C C . LEU A 1 105 ? 16.160 4.678 25.359 1.00 51.59 105 LEU A C 1
ATOM 874 O O . LEU A 1 105 ? 16.528 3.502 25.371 1.00 51.59 105 LEU A O 1
ATOM 878 N N . LYS A 1 106 ? 17.029 5.679 25.179 1.00 47.56 106 LYS A N 1
ATOM 879 C CA . LYS A 1 106 ? 18.483 5.487 25.176 1.00 47.56 106 LYS A CA 1
ATOM 880 C C . LYS A 1 106 ? 18.966 5.574 26.624 1.00 47.56 106 LYS A C 1
ATOM 882 O O . LYS A 1 106 ? 19.361 6.639 27.084 1.00 47.56 106 LYS A O 1
ATOM 887 N N . VAL A 1 107 ? 18.858 4.463 27.352 1.00 48.12 107 VAL A N 1
ATOM 888 C CA . VAL A 1 107 ? 19.417 4.341 28.707 1.00 48.12 107 VAL A CA 1
ATOM 889 C C . VAL A 1 107 ? 20.927 4.602 28.640 1.00 48.12 107 VAL A C 1
ATOM 891 O O . VAL A 1 107 ? 21.592 4.084 27.740 1.00 48.12 107 VAL A O 1
ATOM 894 N N . GLN A 1 108 ? 21.400 5.464 29.547 1.00 41.88 108 GLN A N 1
ATOM 895 C CA . GLN A 1 108 ? 22.796 5.883 29.721 1.00 41.88 108 GLN A CA 1
ATOM 896 C C . GLN A 1 108 ? 23.742 4.716 30.003 1.00 41.88 108 GLN A C 1
ATOM 898 O O . GLN A 1 108 ? 23.324 3.780 30.722 1.00 41.88 108 GLN A O 1
#

Organism: Guillardia theta (NCBI:txid55529)

pLDDT: mean 82.72, std 14.04, range [41.88, 96.56]

Radius of gyration: 15.81 Å; chains: 1; bounding box: 41×26×43 Å

Sequence (108 aa):
RIWQSKERLIRIQQEENMELDHLLESKKLVKCLLCYARSQPSDHDVLFNMLTIFTVRSIVDYSFLKQYYANGVANNYRLSTLKDRKNMIIAMINKCKEKEVPQELKVQ

InterPro domains:
  IPR046805 Tra1, HEAT repeat ring region [PF20206] (2-108)